Protein AF-A0A382HNT3-F1 (afdb_monomer)

Sequence (125 aa):
MTVFIGVFIYSFSTKQVHNGTSFEITFPPTSDPPSLSTIYKNNPINESSVEVLNGCGVQGMAAKFSRFLRNNNIDVLYSDDADHYNYNHTLIITRTGNVQILYKVSSLLGFDVKDKTHILNKPNS

Foldseek 3Di:
DDDDDDDDPPDPPPPPPPPPDPPPPPPDPPPDDPPPVVVCVVQPPDPDAAEFAAQQPPPCPQVVVQVVCVVVSHHHPYTYHDPHNPLPDAADEDAPPPVVVLCSVCVVVVHDCPPPSHYHYDHDD

Mean predicted aligned error: 14.17 Å

pLDDT: mean 78.89, std 17.88, range [43.19, 98.0]

Radius of gyration: 23.3 Å; Cα contacts (8 Å, |Δi|>4): 108; chains: 1; bounding box: 53×31×73 Å

Structure (mmCIF, N/CA/C/O backbone):
data_AF-A0A382HNT3-F1
#
_entry.id   AF-A0A382HNT3-F1
#
loop_
_atom_site.group_PDB
_atom_site.id
_atom_site.type_symbol
_atom_site.label_atom_id
_atom_site.label_alt_id
_atom_site.label_comp_id
_atom_site.label_asym_id
_atom_site.label_entity_id
_atom_site.label_seq_id
_atom_site.pdbx_PDB_ins_code
_atom_site.Cartn_x
_atom_site.Cartn_y
_atom_site.Cartn_z
_atom_site.occupancy
_atom_site.B_iso_or_equiv
_atom_site.auth_seq_id
_atom_site.auth_comp_id
_atom_site.auth_asym_id
_atom_site.auth_atom_id
_atom_site.pdbx_PDB_model_num
ATOM 1 N N . MET A 1 1 ? -3.525 -11.806 -59.029 1.00 44.44 1 MET A N 1
ATOM 2 C CA . MET A 1 1 ? -4.519 -11.782 -57.939 1.00 44.44 1 MET A CA 1
ATOM 3 C C . MET A 1 1 ? -3.744 -11.548 -56.655 1.00 44.44 1 MET A C 1
ATOM 5 O O . MET A 1 1 ? -2.990 -12.417 -56.248 1.00 44.44 1 MET A O 1
ATOM 9 N N . THR A 1 2 ? -3.819 -10.339 -56.111 1.00 45.16 2 THR A N 1
ATOM 10 C CA . THR A 1 2 ? -3.020 -9.886 -54.963 1.00 45.16 2 THR A CA 1
ATOM 11 C C . THR A 1 2 ? -3.979 -9.182 -54.018 1.00 45.16 2 THR A C 1
ATOM 13 O O . THR A 1 2 ? -4.685 -8.268 -54.435 1.00 45.16 2 THR A O 1
ATOM 16 N N . VAL A 1 3 ? -4.054 -9.648 -52.774 1.00 55.62 3 VAL A N 1
ATOM 17 C CA . VAL A 1 3 ? -4.931 -9.084 -51.743 1.00 55.62 3 VAL A CA 1
ATOM 18 C C . VAL A 1 3 ? -4.066 -8.240 -50.812 1.00 55.62 3 VAL A C 1
ATOM 20 O O . VAL A 1 3 ? -3.139 -8.761 -50.200 1.00 55.62 3 VAL A O 1
ATOM 23 N N . PHE A 1 4 ? -4.370 -6.948 -50.709 1.00 47.06 4 PHE A N 1
ATOM 24 C CA . PHE A 1 4 ? -3.829 -6.072 -49.671 1.00 47.06 4 PHE A CA 1
ATOM 25 C C . PHE A 1 4 ? -4.887 -5.914 -48.576 1.00 47.06 4 PHE A C 1
ATOM 27 O O . PHE A 1 4 ? -5.982 -5.427 -48.846 1.00 47.06 4 PHE A O 1
ATOM 34 N N . ILE A 1 5 ? -4.565 -6.318 -47.345 1.00 51.75 5 ILE A N 1
ATOM 35 C CA . ILE A 1 5 ? -5.374 -6.018 -46.157 1.00 51.75 5 ILE A CA 1
ATOM 36 C C . ILE A 1 5 ? -4.683 -4.865 -45.431 1.00 51.75 5 ILE A C 1
ATOM 38 O O . ILE A 1 5 ? -3.697 -5.061 -44.726 1.00 51.75 5 ILE A O 1
ATOM 42 N N . GLY A 1 6 ? -5.181 -3.648 -45.644 1.00 47.66 6 GLY A N 1
ATOM 43 C CA . GLY A 1 6 ? -4.852 -2.494 -44.815 1.00 47.66 6 GLY A CA 1
ATOM 44 C C . GLY A 1 6 ? -5.889 -2.370 -43.707 1.00 47.66 6 GLY A C 1
ATOM 45 O O . GLY A 1 6 ? -7.056 -2.118 -43.994 1.00 47.66 6 GLY A O 1
ATOM 46 N N . VAL A 1 7 ? -5.488 -2.543 -42.447 1.00 47.19 7 VAL A N 1
ATOM 47 C CA . VAL A 1 7 ? -6.351 -2.230 -41.300 1.00 47.19 7 VAL A CA 1
ATOM 48 C C . VAL A 1 7 ? -5.995 -0.827 -40.817 1.00 47.19 7 VAL A C 1
ATOM 50 O O . VAL A 1 7 ? -5.023 -0.634 -40.095 1.00 47.19 7 VAL A O 1
ATOM 53 N N . PHE A 1 8 ? -6.783 0.162 -41.234 1.00 48.31 8 PHE A N 1
ATOM 54 C CA . PHE A 1 8 ? -6.831 1.478 -40.601 1.00 48.31 8 PHE A CA 1
ATOM 55 C C . PHE A 1 8 ? -7.931 1.442 -39.536 1.00 48.31 8 PHE A C 1
ATOM 57 O O . PHE A 1 8 ? -9.112 1.416 -39.875 1.00 48.31 8 PHE A O 1
ATOM 64 N N . ILE A 1 9 ? -7.573 1.454 -38.249 1.00 52.66 9 ILE A N 1
ATOM 65 C CA . ILE A 1 9 ? -8.547 1.741 -37.187 1.00 52.66 9 ILE A CA 1
ATOM 66 C C . ILE A 1 9 ? -8.592 3.261 -37.024 1.00 52.66 9 ILE A C 1
ATOM 68 O O . ILE A 1 9 ? -7.850 3.844 -36.237 1.00 52.66 9 ILE A O 1
ATOM 72 N N . TYR A 1 10 ? -9.441 3.915 -37.814 1.00 52.56 10 TYR A N 1
ATOM 73 C CA . TYR A 1 10 ? -9.804 5.314 -37.602 1.00 52.56 10 TYR A CA 1
ATOM 74 C C . TYR A 1 10 ? -10.856 5.352 -36.485 1.00 52.56 10 TYR A C 1
ATOM 76 O O . TYR A 1 10 ? -12.018 5.016 -36.707 1.00 52.56 10 TYR A O 1
ATOM 84 N N . SER A 1 11 ? -10.459 5.712 -35.263 1.00 43.19 11 SER A N 1
ATOM 85 C CA . SER A 1 11 ? -11.414 5.929 -34.171 1.00 43.19 11 SER A CA 1
ATOM 86 C C . SER A 1 11 ? -11.965 7.349 -34.266 1.00 43.19 11 SER A C 1
ATOM 88 O O . SER A 1 11 ? -11.365 8.308 -33.781 1.00 43.19 11 SER A O 1
ATOM 90 N N . PHE A 1 12 ? -13.108 7.495 -34.933 1.00 55.41 12 PHE A N 1
ATOM 91 C CA . PHE A 1 12 ? -13.923 8.698 -34.828 1.00 55.41 12 PHE A CA 1
ATOM 92 C C . PHE A 1 12 ? -14.724 8.585 -33.526 1.00 55.41 12 PHE A C 1
ATOM 94 O O . PHE A 1 12 ? -15.762 7.928 -33.476 1.00 55.41 12 PHE A O 1
ATOM 101 N N . SER A 1 13 ? -14.240 9.198 -32.443 1.00 50.81 13 SER A N 1
ATOM 102 C CA . SER A 1 13 ? -15.062 9.394 -31.245 1.00 50.81 13 SER A CA 1
ATOM 103 C C . SER A 1 13 ? -16.075 10.499 -31.543 1.00 50.81 13 SER A C 1
ATOM 105 O O . SER A 1 13 ? -15.889 11.663 -31.188 1.00 50.81 13 SER A O 1
ATOM 107 N N . THR A 1 14 ? -17.146 10.164 -32.264 1.00 53.38 14 THR A N 1
ATOM 108 C CA . THR A 1 14 ? -18.342 11.001 -32.248 1.00 53.38 14 THR A CA 1
ATOM 109 C C . THR A 1 14 ? -18.887 10.915 -30.833 1.00 53.38 14 THR A C 1
ATOM 111 O O . THR A 1 14 ? -19.398 9.868 -30.430 1.00 53.38 14 THR A O 1
ATOM 114 N N . LYS A 1 15 ? -18.745 11.995 -30.058 1.00 51.09 15 LYS A N 1
ATOM 115 C CA . LYS A 1 15 ? -19.459 12.149 -28.792 1.00 51.09 15 LYS A CA 1
ATOM 116 C C . LYS A 1 15 ? -20.949 12.086 -29.107 1.00 51.09 15 LYS A C 1
ATOM 118 O O . LYS A 1 15 ? -21.553 13.094 -29.456 1.00 51.09 15 LYS A O 1
ATOM 123 N N . GLN A 1 16 ? -21.524 10.893 -29.005 1.00 49.03 16 GLN A N 1
ATOM 124 C CA . GLN A 1 16 ? -22.962 10.708 -28.987 1.00 49.03 16 GLN A CA 1
ATOM 125 C C . GLN A 1 16 ? -23.437 11.263 -27.647 1.00 49.03 16 GLN A C 1
ATOM 127 O O . GLN A 1 16 ? -23.562 10.534 -26.661 1.00 49.03 16 GLN A O 1
ATOM 132 N N . VAL A 1 17 ? -23.652 12.580 -27.599 1.00 54.09 17 VAL A N 1
ATOM 133 C CA . VAL A 1 17 ? -24.559 13.168 -26.621 1.00 54.09 17 VAL A CA 1
ATOM 134 C C . VAL A 1 17 ? -25.907 12.562 -26.968 1.00 54.09 17 VAL A C 1
ATOM 136 O O . VAL A 1 17 ? -26.594 13.006 -27.883 1.00 54.09 17 VAL A O 1
ATOM 139 N N . HIS A 1 18 ? -26.233 11.455 -26.307 1.00 48.00 18 HIS A N 1
ATOM 140 C CA . HIS A 1 18 ? -27.598 10.982 -26.302 1.00 48.00 18 HIS A CA 1
ATOM 141 C C . HIS A 1 18 ? -28.401 12.154 -25.745 1.00 48.00 18 HIS A C 1
ATOM 143 O O . HIS A 1 18 ? -28.179 12.558 -24.602 1.00 48.00 18 HIS A O 1
ATOM 149 N N . ASN A 1 19 ? -29.294 12.719 -26.560 1.00 55.56 19 ASN A N 1
ATOM 150 C CA . ASN A 1 19 ? -30.405 13.530 -26.081 1.00 55.56 19 ASN A CA 1
ATOM 151 C C . ASN A 1 19 ? -31.303 12.603 -25.250 1.00 55.56 19 ASN A C 1
ATOM 153 O O . ASN A 1 19 ? -32.373 12.186 -25.685 1.00 55.56 19 ASN A O 1
ATOM 157 N N . GLY A 1 20 ? -30.805 12.197 -24.082 1.00 53.00 20 GLY A N 1
ATOM 158 C CA . GLY A 1 20 ? -31.580 11.516 -23.072 1.00 53.00 20 GLY A CA 1
ATOM 159 C C . GLY A 1 20 ? -32.640 12.500 -22.626 1.00 53.00 20 GLY A C 1
ATOM 160 O O . GLY A 1 20 ? -32.323 13.619 -22.223 1.00 53.00 20 GLY A O 1
ATOM 161 N N . THR A 1 21 ? -33.901 12.106 -22.757 1.00 58.88 21 THR A N 1
ATOM 162 C CA . THR A 1 21 ? -35.017 12.750 -22.073 1.00 58.88 21 THR A CA 1
ATOM 163 C C . THR A 1 21 ? -34.569 13.072 -20.650 1.00 58.88 21 THR A C 1
ATOM 165 O O . THR A 1 21 ? -33.999 12.201 -20.000 1.00 58.88 21 THR A O 1
ATOM 168 N N . SER A 1 22 ? -34.766 14.305 -20.179 1.00 56.34 22 SER A N 1
ATOM 169 C CA . SER A 1 22 ? -34.493 14.644 -18.781 1.00 56.34 22 SER A CA 1
ATOM 170 C C . SER A 1 22 ? -35.363 13.750 -17.903 1.00 56.34 22 SER A C 1
ATOM 172 O O . SER A 1 22 ? -36.540 14.035 -17.700 1.00 56.34 22 SER A O 1
ATOM 174 N N . PHE A 1 23 ? -34.818 12.636 -17.426 1.00 57.88 23 PHE A N 1
ATOM 175 C CA . PHE A 1 23 ? -35.425 11.889 -16.341 1.00 57.88 23 PHE A CA 1
ATOM 176 C C . PHE A 1 23 ? -35.161 12.726 -15.099 1.00 57.88 23 PHE A C 1
ATOM 178 O O . PHE A 1 23 ? -34.042 12.777 -14.588 1.00 57.88 23 PHE A O 1
ATOM 185 N N . GLU A 1 24 ? -36.187 13.450 -14.668 1.00 63.81 24 GLU A N 1
ATOM 186 C CA . GLU A 1 24 ? -36.200 14.059 -13.352 1.00 63.81 24 GLU A CA 1
ATOM 187 C C . GLU A 1 24 ? -36.073 12.912 -12.345 1.00 63.81 24 GLU A C 1
ATOM 189 O O . GLU A 1 24 ? -36.969 12.078 -12.204 1.00 63.81 24 GLU A O 1
ATOM 194 N N . ILE A 1 25 ? -34.900 12.792 -11.721 1.00 57.56 25 ILE A N 1
ATOM 195 C CA . ILE A 1 25 ? -34.665 11.804 -10.672 1.00 57.56 25 ILE A CA 1
ATOM 196 C C . ILE A 1 25 ? -35.464 12.283 -9.461 1.00 57.56 25 ILE A C 1
ATOM 198 O O . ILE A 1 25 ? -34.960 13.021 -8.617 1.00 57.56 25 ILE A O 1
ATOM 202 N N . THR A 1 26 ? -36.737 11.898 -9.381 1.00 61.56 26 THR A N 1
ATOM 203 C CA . THR A 1 26 ? -37.501 12.034 -8.145 1.00 61.56 26 THR A CA 1
ATOM 204 C C . THR A 1 26 ? -36.974 10.973 -7.192 1.00 61.56 26 THR A C 1
ATOM 206 O O . THR A 1 26 ? -37.362 9.806 -7.250 1.00 61.56 26 THR A O 1
ATOM 209 N N . PHE A 1 27 ? -36.026 11.361 -6.340 1.00 72.69 27 PHE A N 1
ATOM 210 C CA . PHE A 1 27 ? -35.631 10.516 -5.224 1.00 72.69 27 PHE A CA 1
ATOM 211 C C . PHE A 1 27 ? -36.893 10.211 -4.405 1.00 72.69 27 PHE A C 1
ATOM 213 O O . PHE A 1 27 ? -37.641 11.145 -4.096 1.00 72.69 27 PHE A O 1
ATOM 220 N N . PRO A 1 28 ? -37.175 8.936 -4.074 1.00 69.44 28 PRO A N 1
ATOM 221 C CA . PRO A 1 28 ? -38.271 8.634 -3.169 1.00 69.44 28 PRO A CA 1
ATOM 222 C C . PRO A 1 28 ? -38.051 9.442 -1.885 1.00 69.44 28 PRO A C 1
ATOM 224 O O . PRO A 1 28 ? -36.897 9.565 -1.461 1.00 69.44 28 PRO A O 1
ATOM 227 N N . PRO A 1 29 ? -39.106 10.013 -1.276 1.00 65.69 29 PRO A N 1
ATOM 228 C CA . PRO A 1 29 ? -38.963 10.704 -0.006 1.00 65.69 29 PRO A CA 1
ATOM 229 C C . PRO A 1 29 ? -38.336 9.723 0.984 1.00 65.69 29 PRO A C 1
ATOM 231 O O . PRO A 1 29 ? -38.950 8.733 1.383 1.00 65.69 29 PRO A O 1
ATOM 234 N N . THR A 1 30 ? -37.067 9.950 1.312 1.00 60.31 30 THR A N 1
ATOM 235 C CA . THR A 1 30 ? -36.358 9.179 2.320 1.00 60.31 30 THR A CA 1
ATOM 236 C C . THR A 1 30 ? -37.015 9.539 3.641 1.00 60.31 30 THR A C 1
ATOM 238 O O . THR A 1 30 ? -36.907 10.666 4.110 1.00 60.31 30 THR A O 1
ATOM 241 N N . SER A 1 31 ? -37.759 8.603 4.223 1.00 67.94 31 SER A N 1
ATOM 242 C CA . SER A 1 31 ? -38.619 8.851 5.386 1.00 67.94 31 SER A CA 1
ATOM 243 C C . SER A 1 31 ? -37.869 9.078 6.706 1.00 67.94 31 SER A C 1
ATOM 245 O O . SER A 1 31 ? -38.482 8.916 7.747 1.00 67.94 31 SER A O 1
ATOM 247 N N . ASP A 1 32 ? -36.568 9.369 6.648 1.00 72.62 32 ASP A N 1
ATOM 248 C CA . ASP A 1 32 ? -35.682 9.903 7.694 1.00 72.62 32 ASP A CA 1
ATOM 249 C C . ASP A 1 32 ? -34.256 9.412 7.387 1.00 72.62 32 ASP A C 1
ATOM 251 O O . ASP A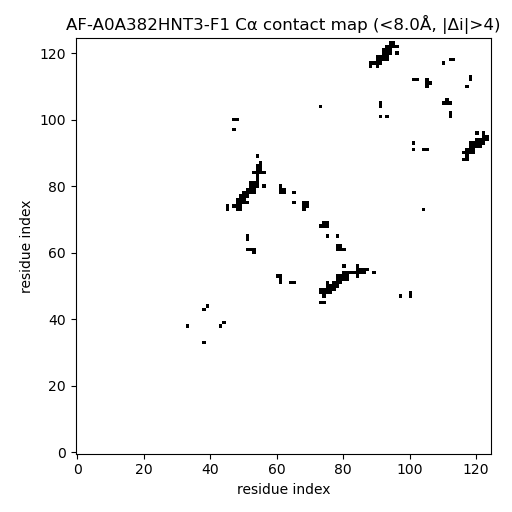 1 32 ? -33.843 8.345 7.857 1.00 72.62 32 ASP A O 1
ATOM 255 N N . PRO A 1 33 ? -33.473 10.122 6.551 1.00 71.00 33 PRO A N 1
ATOM 256 C CA . PRO A 1 33 ? -32.058 9.802 6.420 1.00 71.00 33 PRO A CA 1
ATOM 257 C C . PRO A 1 33 ? -31.385 9.933 7.800 1.00 71.00 33 PRO A C 1
ATOM 259 O O . PRO A 1 33 ? -31.666 10.889 8.529 1.00 71.00 33 PRO A O 1
ATOM 262 N N . PRO A 1 34 ? -30.496 9.000 8.190 1.00 72.00 34 PRO A N 1
ATOM 263 C CA . PRO A 1 34 ? -29.805 9.102 9.467 1.00 72.00 34 PRO A CA 1
ATOM 264 C C . PRO A 1 34 ? -29.054 10.433 9.538 1.0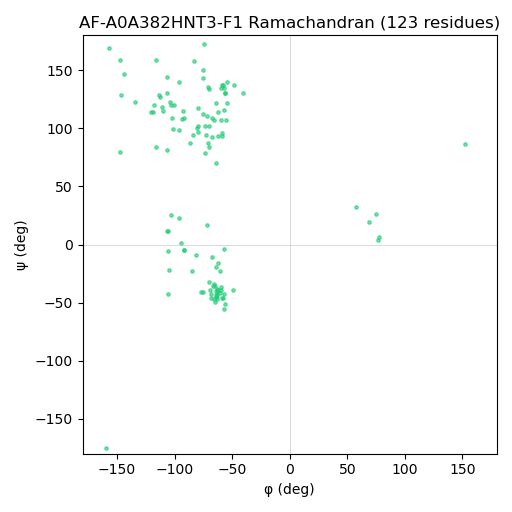0 72.00 34 PRO A C 1
ATOM 266 O O . PRO A 1 34 ? -28.381 10.824 8.583 1.00 72.00 34 PRO A O 1
ATOM 269 N N . SER A 1 35 ? -29.166 11.122 10.679 1.00 80.62 35 SER A N 1
ATOM 270 C CA . SER A 1 35 ? -28.452 12.379 10.918 1.00 80.62 35 SER A CA 1
ATOM 271 C C . SER A 1 35 ? -26.974 12.232 10.557 1.00 80.62 35 SER A C 1
ATOM 273 O O . SER A 1 35 ? -26.335 11.248 10.945 1.00 80.62 35 SER A O 1
ATOM 275 N N . LEU A 1 36 ? -26.412 13.242 9.887 1.00 70.69 36 LEU A N 1
ATOM 276 C CA . LEU A 1 36 ? -24.980 13.308 9.596 1.00 70.69 36 LEU A CA 1
ATOM 277 C C . LEU A 1 36 ? -24.150 13.052 10.862 1.00 70.69 36 LEU A C 1
ATOM 279 O O . LEU A 1 36 ? -23.177 12.308 10.810 1.00 70.69 36 LEU A O 1
ATOM 283 N N . SER A 1 37 ? -24.579 13.563 12.024 1.00 71.62 37 SER A N 1
ATOM 284 C CA . SER A 1 37 ? -23.908 13.311 13.309 1.00 71.62 37 SER A CA 1
ATOM 285 C C . SER A 1 37 ? -23.856 11.826 13.688 1.00 71.62 37 SER A C 1
ATOM 287 O O . SER A 1 37 ? -22.848 11.371 14.224 1.00 71.62 37 SER A O 1
ATOM 289 N N . THR A 1 38 ? -24.899 11.054 13.379 1.00 75.38 38 THR A N 1
ATOM 290 C CA . THR A 1 38 ? -24.953 9.601 13.591 1.00 75.38 38 THR A CA 1
ATOM 291 C C . THR A 1 38 ? -23.991 8.879 12.654 1.00 75.38 38 THR A C 1
ATOM 293 O O . THR A 1 38 ? -23.267 7.989 13.090 1.00 75.38 38 THR A O 1
ATOM 296 N N . ILE A 1 39 ? -23.929 9.292 11.384 1.00 71.00 39 ILE A N 1
ATOM 297 C CA . ILE A 1 39 ? -22.993 8.733 10.399 1.00 71.00 39 ILE A CA 1
ATOM 298 C C . ILE A 1 39 ? -21.544 9.013 10.826 1.00 71.00 39 ILE A C 1
ATOM 300 O O . ILE A 1 39 ? -20.740 8.086 10.880 1.00 71.00 39 ILE A O 1
ATOM 304 N N . TYR A 1 40 ? -21.227 10.252 11.219 1.00 64.50 40 TYR A N 1
ATOM 305 C CA . TYR A 1 40 ? -19.899 10.632 11.713 1.00 64.50 40 TYR A CA 1
ATOM 306 C C . TYR A 1 40 ? -19.520 9.922 13.014 1.00 64.50 40 TYR A C 1
ATOM 308 O O . TYR A 1 40 ? -18.381 9.494 13.165 1.00 64.50 40 TYR A O 1
ATOM 316 N N . LYS A 1 41 ? -20.457 9.763 13.956 1.00 71.94 41 LYS A N 1
ATOM 317 C CA . LYS A 1 41 ? -20.202 9.049 15.215 1.00 71.94 41 LYS A CA 1
ATOM 318 C C . LYS A 1 41 ? -19.902 7.568 14.979 1.00 71.94 41 LYS A C 1
ATOM 320 O O . LYS A 1 41 ? -19.081 6.993 15.686 1.00 71.94 41 LYS A O 1
ATOM 325 N N . ASN A 1 42 ? -20.558 6.969 13.989 1.00 70.75 42 ASN A N 1
ATOM 326 C CA . ASN A 1 42 ? -20.388 5.559 13.655 1.00 70.75 42 ASN A CA 1
ATOM 327 C C . ASN A 1 42 ? -19.189 5.309 12.723 1.00 70.75 42 ASN A C 1
ATOM 329 O O . ASN A 1 42 ? -18.673 4.195 12.698 1.00 70.75 42 ASN A O 1
ATOM 333 N N . ASN A 1 43 ? -18.740 6.318 11.970 1.00 61.41 43 ASN A N 1
ATOM 334 C CA . ASN A 1 43 ? -17.576 6.248 11.088 1.00 61.41 43 ASN A CA 1
ATOM 335 C C . ASN A 1 43 ? -16.864 7.615 11.026 1.00 61.41 43 ASN A C 1
ATOM 337 O O . ASN A 1 43 ? -17.088 8.381 10.082 1.00 61.41 43 ASN A O 1
ATOM 341 N N . PRO A 1 44 ? -16.045 7.963 12.037 1.00 62.53 44 PRO A N 1
ATOM 342 C CA . PRO A 1 44 ? -15.325 9.230 12.036 1.00 62.53 44 PRO A CA 1
ATOM 343 C C . PRO A 1 44 ? -14.411 9.301 10.809 1.00 62.53 44 PRO A C 1
ATOM 345 O O . PRO A 1 44 ? -13.718 8.332 10.489 1.00 62.53 44 PRO A O 1
ATOM 348 N N . ILE A 1 45 ? -14.402 10.445 10.114 1.00 55.12 45 ILE A N 1
ATOM 349 C CA . ILE A 1 45 ? -13.445 10.678 9.028 1.00 55.12 45 ILE A CA 1
ATOM 350 C C . ILE A 1 45 ? -12.054 10.643 9.656 1.00 55.12 45 ILE A C 1
ATOM 352 O O . ILE A 1 45 ? -11.704 11.504 10.460 1.00 55.12 45 ILE A O 1
ATOM 356 N N . ASN A 1 46 ? -11.258 9.641 9.293 1.00 59.56 46 ASN A N 1
ATOM 357 C CA . ASN A 1 46 ? -9.839 9.671 9.598 1.00 59.56 46 ASN A CA 1
ATOM 358 C C . ASN A 1 46 ? -9.217 10.726 8.682 1.00 59.56 46 ASN A C 1
ATOM 360 O O . ASN A 1 46 ? -9.097 10.498 7.483 1.00 59.56 46 ASN A O 1
ATOM 364 N N . GLU A 1 47 ? -8.772 11.852 9.243 1.00 60.69 47 GLU A N 1
ATOM 365 C CA . GLU A 1 47 ? -8.039 12.918 8.524 1.00 60.69 47 GLU A CA 1
ATOM 366 C C . GLU A 1 47 ? -6.746 12.421 7.839 1.00 60.69 47 GLU A C 1
ATOM 368 O O . GLU A 1 47 ? -6.050 13.158 7.149 1.00 60.69 47 GLU A O 1
ATOM 373 N N . SER A 1 48 ? -6.401 11.149 8.031 1.00 69.81 48 SER A N 1
ATOM 374 C CA . SER A 1 48 ? -5.177 10.507 7.571 1.00 69.81 48 SER A CA 1
ATOM 375 C C . SER A 1 48 ? -5.497 9.573 6.405 1.00 69.81 48 SER A C 1
ATOM 377 O O . SER A 1 48 ? -5.673 8.370 6.590 1.00 69.81 48 SER A O 1
ATOM 379 N N . SER A 1 49 ? -5.621 10.139 5.208 1.00 86.25 49 SER A N 1
ATOM 380 C CA . SER A 1 49 ? -5.761 9.360 3.972 1.00 86.25 49 SER A CA 1
ATOM 381 C C . SER A 1 49 ? -4.396 8.917 3.447 1.00 86.25 49 SER A C 1
ATOM 383 O O . SER A 1 49 ? -3.374 9.528 3.768 1.00 86.25 49 SER A O 1
ATOM 385 N N . VAL A 1 50 ? -4.373 7.864 2.628 1.00 91.69 50 VAL A N 1
ATOM 386 C CA . VAL A 1 50 ? -3.148 7.384 1.971 1.00 91.69 50 VAL A CA 1
ATOM 387 C C . VAL A 1 50 ? -3.222 7.511 0.455 1.00 91.69 50 VAL A C 1
ATOM 389 O O . VAL A 1 50 ? -4.300 7.554 -0.138 1.00 91.69 50 VAL A O 1
ATOM 392 N N . GLU A 1 51 ? -2.057 7.518 -0.175 1.00 94.31 51 GLU A N 1
ATOM 393 C CA . GLU A 1 51 ? -1.897 7.382 -1.620 1.00 94.31 51 GLU A CA 1
ATOM 394 C C . GLU A 1 51 ? -1.338 5.988 -1.925 1.00 94.31 51 GLU A C 1
ATOM 396 O O . GLU A 1 51 ? -0.541 5.450 -1.154 1.00 94.31 51 GLU A O 1
ATOM 401 N N . VAL A 1 52 ? -1.766 5.382 -3.033 1.00 97.25 52 VAL A N 1
ATOM 402 C CA . VAL A 1 52 ? -1.340 4.037 -3.443 1.00 97.25 52 VAL A CA 1
ATOM 403 C C . VAL A 1 52 ? -0.677 4.099 -4.811 1.00 97.25 52 VAL A C 1
ATOM 405 O O . VAL A 1 52 ? -1.348 4.344 -5.806 1.00 97.25 52 VAL A O 1
ATOM 408 N N . LEU A 1 53 ? 0.622 3.814 -4.872 1.00 97.62 53 LEU A N 1
ATOM 409 C CA . LEU A 1 53 ? 1.383 3.817 -6.122 1.00 97.62 53 LEU A CA 1
ATOM 410 C C . LEU A 1 53 ? 1.834 2.399 -6.487 1.00 97.62 53 LEU A C 1
ATOM 412 O O . LEU A 1 53 ? 2.442 1.699 -5.675 1.00 97.62 53 LEU A O 1
ATOM 416 N N . ASN A 1 54 ? 1.527 1.957 -7.704 1.00 97.75 54 ASN A N 1
ATOM 417 C CA . ASN A 1 54 ? 1.914 0.645 -8.212 1.00 97.75 54 ASN A CA 1
ATOM 418 C C . ASN A 1 54 ? 3.367 0.649 -8.699 1.00 97.75 54 ASN A C 1
ATOM 420 O O . ASN A 1 54 ? 3.671 1.066 -9.813 1.00 97.75 54 ASN A O 1
ATOM 424 N N . GLY A 1 55 ? 4.256 0.136 -7.854 1.00 97.00 55 GLY A N 1
ATOM 425 C CA . GLY A 1 55 ? 5.681 0.013 -8.144 1.00 97.00 55 GLY A CA 1
ATOM 426 C C . GLY A 1 55 ? 6.130 -1.338 -8.700 1.00 97.00 55 GLY A C 1
ATOM 427 O O . GLY A 1 55 ? 7.326 -1.504 -8.909 1.00 97.00 55 GLY A O 1
ATOM 428 N N . CYS A 1 56 ? 5.229 -2.306 -8.913 1.00 95.06 56 CYS A N 1
ATOM 429 C CA . CYS A 1 56 ? 5.594 -3.646 -9.402 1.00 95.06 56 CYS A CA 1
ATOM 430 C C . CYS A 1 56 ? 5.228 -3.895 -10.875 1.00 95.06 56 CYS A C 1
ATOM 432 O O . CYS A 1 56 ? 5.556 -4.948 -11.417 1.00 95.06 56 CYS A O 1
ATOM 434 N N . GLY A 1 57 ? 4.530 -2.955 -11.524 1.00 92.88 57 GLY A N 1
ATOM 435 C CA . GLY A 1 57 ? 4.180 -3.030 -12.948 1.00 92.88 57 GLY A CA 1
ATOM 436 C C . GLY A 1 57 ? 3.017 -3.970 -13.281 1.00 92.88 57 GLY A C 1
ATOM 437 O O . GLY A 1 57 ? 2.699 -4.169 -14.452 1.00 92.88 57 GLY A O 1
ATOM 438 N N . VAL A 1 58 ? 2.342 -4.540 -12.278 1.00 96.69 58 VAL A N 1
ATOM 439 C CA . VAL A 1 58 ? 1.150 -5.371 -12.504 1.00 96.69 58 VAL A CA 1
ATOM 440 C C . VAL A 1 58 ? -0.062 -4.472 -12.738 1.00 96.69 58 VAL A C 1
ATOM 442 O O . VAL A 1 58 ? -0.473 -3.718 -11.855 1.00 96.69 58 VAL A O 1
ATOM 445 N N . GLN A 1 59 ? -0.665 -4.569 -13.924 1.00 96.62 59 GLN A N 1
ATOM 446 C CA . GLN A 1 59 ? -1.810 -3.742 -14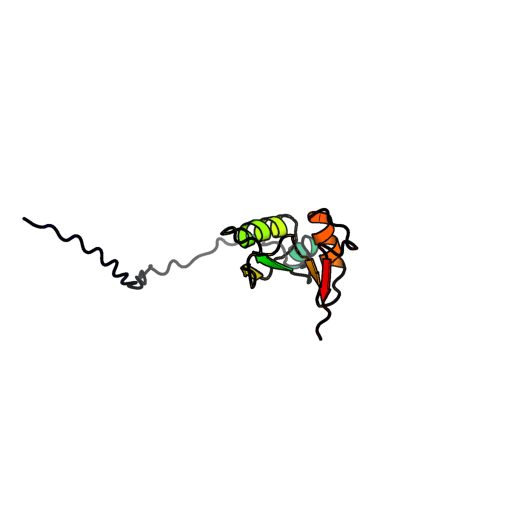.302 1.00 96.62 59 GLN A CA 1
ATOM 447 C C . GLN A 1 59 ? -2.970 -3.879 -13.301 1.00 96.62 59 GLN A C 1
ATOM 449 O O . GLN A 1 59 ? -3.400 -4.980 -12.952 1.00 96.62 59 GLN A O 1
ATOM 454 N N . GLY A 1 60 ? -3.496 -2.739 -12.846 1.00 95.69 60 GLY A N 1
ATOM 455 C CA . GLY A 1 60 ? -4.631 -2.679 -11.920 1.00 95.69 60 GLY A CA 1
ATOM 456 C C . GLY A 1 60 ? -4.291 -2.994 -10.459 1.00 95.69 60 GLY A C 1
ATOM 457 O O . GLY A 1 60 ? -5.197 -3.016 -9.620 1.00 95.69 60 GLY A O 1
ATOM 458 N N . MET A 1 61 ? -3.013 -3.207 -10.121 1.00 96.88 61 MET A N 1
ATOM 459 C CA . MET A 1 61 ? -2.607 -3.536 -8.753 1.00 96.88 61 MET A CA 1
ATOM 460 C C . MET A 1 61 ? -2.909 -2.401 -7.769 1.00 96.88 61 MET A C 1
ATOM 462 O O . MET A 1 61 ? -3.457 -2.677 -6.701 1.00 96.88 61 MET A O 1
ATOM 466 N N . ALA A 1 62 ? -2.659 -1.138 -8.146 1.00 97.12 62 ALA A N 1
ATOM 467 C CA . ALA A 1 62 ? -3.013 0.018 -7.318 1.00 97.12 62 ALA A CA 1
ATOM 468 C C . ALA A 1 62 ? -4.511 0.020 -6.984 1.00 97.12 62 ALA A C 1
ATOM 470 O O . ALA A 1 62 ? -4.874 0.010 -5.815 1.00 97.12 62 ALA A O 1
ATOM 471 N N . ALA A 1 63 ? -5.388 -0.106 -7.986 1.00 96.62 63 ALA A N 1
ATOM 472 C CA . ALA A 1 63 ? -6.838 -0.124 -7.779 1.00 96.62 63 ALA A CA 1
ATOM 473 C C . ALA A 1 63 ? -7.307 -1.289 -6.886 1.00 96.62 63 ALA A C 1
ATOM 475 O O . ALA A 1 63 ? -8.155 -1.111 -6.003 1.00 96.62 63 ALA A O 1
ATOM 476 N N . LYS A 1 64 ? -6.746 -2.491 -7.088 1.00 98.00 64 LYS A N 1
ATOM 477 C CA . LYS A 1 64 ? -7.044 -3.665 -6.255 1.00 98.00 64 LYS A CA 1
ATOM 478 C C . LYS A 1 64 ? -6.615 -3.433 -4.807 1.00 98.00 64 LYS A C 1
ATOM 480 O O . LYS A 1 64 ? -7.383 -3.723 -3.889 1.00 98.00 64 LYS A O 1
ATOM 485 N N . PHE A 1 65 ? -5.422 -2.885 -4.603 1.00 97.50 65 PHE A N 1
ATOM 486 C CA . PHE A 1 65 ? -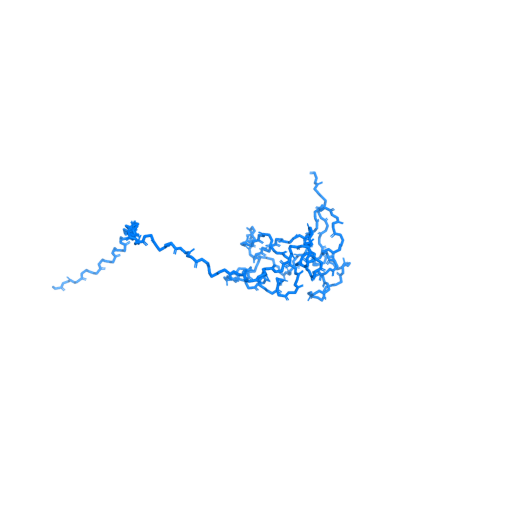4.899 -2.596 -3.275 1.00 97.50 65 PHE A CA 1
ATOM 487 C C . PHE A 1 65 ? -5.661 -1.455 -2.591 1.00 97.50 65 PHE A C 1
ATOM 489 O O . PHE A 1 65 ? -6.011 -1.569 -1.420 1.00 97.50 65 PHE A O 1
ATOM 496 N N . SER A 1 66 ? -6.050 -0.409 -3.323 1.00 97.25 66 SER A N 1
ATOM 497 C CA . SER A 1 66 ? -6.894 0.663 -2.791 1.00 97.25 66 SER A CA 1
ATOM 498 C C . SER A 1 66 ? -8.241 0.144 -2.296 1.00 97.25 66 SER A C 1
ATOM 500 O O . SER A 1 66 ? -8.734 0.587 -1.262 1.00 97.25 66 SER A O 1
ATOM 502 N N . ARG A 1 67 ? -8.847 -0.822 -3.002 1.00 97.38 67 ARG A N 1
ATOM 503 C CA . ARG A 1 67 ? -10.070 -1.487 -2.529 1.00 97.38 67 ARG A CA 1
ATOM 504 C C . ARG A 1 67 ? -9.820 -2.271 -1.243 1.00 97.38 67 ARG A C 1
ATOM 506 O O . ARG A 1 67 ? -10.627 -2.188 -0.324 1.00 97.38 67 ARG A O 1
ATOM 513 N N . PHE A 1 68 ? -8.708 -3.000 -1.168 1.00 96.75 68 PHE A N 1
ATOM 514 C CA . PHE A 1 68 ? -8.310 -3.710 0.047 1.00 96.75 68 PHE A CA 1
ATOM 515 C C . PHE A 1 68 ? -8.158 -2.756 1.244 1.00 96.75 68 PHE A C 1
ATOM 517 O O . PHE A 1 68 ? -8.710 -3.036 2.305 1.00 96.75 68 PHE A O 1
ATOM 524 N N . LEU A 1 69 ? -7.498 -1.608 1.076 1.00 95.00 69 LEU A N 1
ATOM 525 C CA . LEU A 1 69 ? -7.345 -0.612 2.142 1.00 95.00 69 LEU A CA 1
ATOM 526 C C . LEU A 1 69 ? -8.689 -0.011 2.580 1.00 95.00 69 LEU A C 1
ATOM 528 O O . LEU A 1 69 ? -8.982 0.020 3.776 1.00 95.00 69 LEU A O 1
ATOM 532 N N . ARG A 1 70 ? -9.554 0.371 1.629 1.00 93.12 70 ARG A N 1
ATOM 533 C CA . ARG A 1 70 ? -10.891 0.910 1.941 1.00 93.12 70 ARG A CA 1
ATOM 534 C C . ARG A 1 70 ? -11.771 -0.097 2.679 1.00 93.12 70 ARG A C 1
ATOM 536 O O . ARG A 1 70 ? -12.441 0.274 3.639 1.00 93.12 70 ARG A O 1
ATOM 543 N N . ASN A 1 71 ? -11.701 -1.377 2.307 1.00 93.88 71 ASN A N 1
ATOM 544 C CA . ASN A 1 71 ? -12.390 -2.457 3.020 1.00 93.88 71 ASN A CA 1
ATOM 545 C C . ASN A 1 71 ? -11.887 -2.645 4.465 1.00 93.88 71 ASN A C 1
ATOM 547 O O . ASN A 1 71 ? -12.600 -3.225 5.275 1.00 93.88 71 ASN A O 1
ATOM 551 N N . ASN A 1 72 ? -10.692 -2.141 4.792 1.00 92.38 72 ASN A N 1
ATOM 552 C CA . ASN A 1 72 ? -10.107 -2.131 6.136 1.00 92.38 72 ASN A CA 1
ATOM 553 C C . ASN A 1 72 ? -10.189 -0.739 6.803 1.00 92.38 72 ASN A C 1
ATOM 555 O O . ASN A 1 72 ? -9.380 -0.394 7.671 1.00 92.38 72 ASN A O 1
ATOM 559 N N . ASN A 1 73 ? -11.158 0.087 6.388 1.00 89.56 73 ASN A N 1
ATOM 560 C CA . ASN A 1 73 ? -11.414 1.424 6.935 1.00 89.56 73 ASN A CA 1
ATOM 561 C C . ASN A 1 73 ? -10.198 2.366 6.843 1.00 89.56 73 ASN A C 1
ATOM 563 O O . ASN A 1 73 ? -9.975 3.197 7.732 1.00 89.56 73 ASN A O 1
ATOM 567 N N . ILE A 1 74 ? -9.375 2.210 5.808 1.00 90.06 74 ILE A N 1
ATOM 568 C CA . ILE A 1 74 ? -8.283 3.124 5.466 1.00 90.06 74 ILE A CA 1
ATOM 569 C C . ILE A 1 74 ? -8.688 3.843 4.187 1.00 90.06 74 ILE A C 1
ATOM 571 O O . ILE A 1 74 ? -8.848 3.206 3.144 1.00 90.06 74 ILE A O 1
ATOM 575 N N . ASP A 1 75 ? -8.882 5.157 4.274 1.00 90.31 75 ASP A N 1
ATOM 576 C CA . ASP A 1 75 ? -9.262 5.930 3.101 1.00 90.31 75 ASP A CA 1
ATOM 577 C C . ASP A 1 75 ? -8.070 6.133 2.163 1.00 90.31 7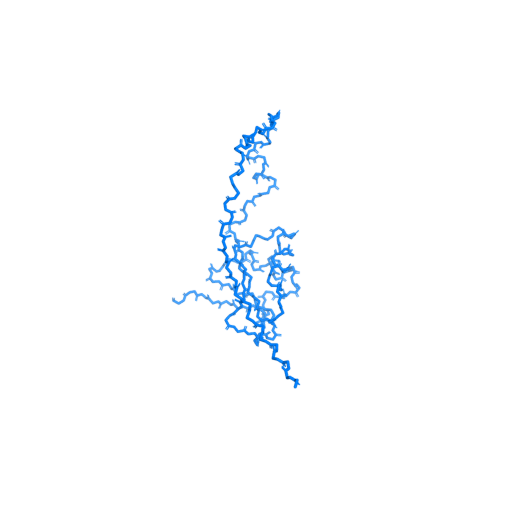5 ASP A C 1
ATOM 579 O O . ASP A 1 75 ? -6.926 6.303 2.595 1.00 90.31 75 ASP A O 1
ATOM 583 N N . VAL A 1 76 ? -8.356 6.097 0.866 1.00 92.44 76 VAL A N 1
ATOM 584 C CA . VAL A 1 76 ? -7.363 6.250 -0.193 1.00 92.44 76 VAL A CA 1
ATOM 585 C C . VAL A 1 76 ? -7.729 7.481 -1.000 1.00 92.44 76 VAL A C 1
ATOM 587 O O . VAL A 1 76 ? -8.749 7.488 -1.693 1.00 92.44 76 VAL A O 1
ATOM 590 N N . LEU A 1 77 ? -6.875 8.496 -0.927 1.00 92.56 77 LEU A N 1
ATOM 591 C CA . LEU A 1 77 ? -7.052 9.771 -1.614 1.00 92.56 77 LEU A CA 1
ATOM 592 C C . LEU A 1 77 ? -6.710 9.656 -3.102 1.00 92.56 77 LEU A C 1
ATOM 594 O O . LEU A 1 77 ? -7.412 10.200 -3.950 1.00 92.56 77 LEU A O 1
ATOM 598 N N . TYR A 1 78 ? -5.639 8.923 -3.410 1.00 93.88 78 TYR A N 1
ATOM 599 C CA . TYR A 1 78 ? -5.086 8.818 -4.755 1.00 93.88 78 TYR A CA 1
ATOM 600 C C . TYR A 1 78 ? -4.556 7.412 -5.035 1.00 93.88 78 TYR A C 1
ATOM 602 O O . TYR A 1 78 ? -4.059 6.734 -4.131 1.00 93.88 78 TYR A O 1
ATOM 610 N N . SER A 1 79 ? -4.664 6.962 -6.286 1.00 96.56 79 SER A N 1
ATOM 611 C CA . SER A 1 79 ? -4.095 5.689 -6.724 1.00 96.56 79 SER A CA 1
ATOM 612 C C . SER A 1 79 ? -3.625 5.757 -8.170 1.00 96.56 79 SER A C 1
ATOM 614 O O . SER A 1 79 ? -4.428 6.124 -9.027 1.00 96.56 79 SER A O 1
ATOM 616 N N . ASP A 1 80 ? -2.385 5.358 -8.436 1.00 97.38 80 ASP A N 1
ATOM 617 C CA . ASP A 1 80 ? -1.764 5.443 -9.764 1.00 97.38 80 ASP A CA 1
ATOM 618 C C . ASP A 1 80 ? -0.569 4.480 -9.884 1.00 97.38 80 ASP A C 1
ATOM 620 O O . ASP A 1 80 ? -0.302 3.693 -8.969 1.00 97.38 80 ASP A O 1
ATOM 624 N N . ASP A 1 81 ? 0.154 4.524 -10.996 1.00 97.38 81 ASP A N 1
ATOM 625 C CA . ASP A 1 81 ? 1.472 3.912 -11.134 1.00 97.38 81 ASP A CA 1
ATOM 626 C C . ASP A 1 81 ? 2.552 4.735 -10.408 1.00 97.38 81 ASP A C 1
ATOM 628 O O . ASP A 1 81 ? 2.439 5.948 -10.224 1.00 97.38 81 ASP A O 1
ATOM 632 N N . ALA A 1 82 ? 3.596 4.056 -9.928 1.00 96.31 82 ALA A N 1
ATOM 633 C CA . ALA A 1 82 ? 4.763 4.739 -9.379 1.00 96.31 82 ALA A CA 1
ATOM 634 C C . ALA A 1 82 ? 5.623 5.349 -10.503 1.00 96.31 82 ALA A C 1
ATOM 636 O O . ALA A 1 82 ? 5.415 5.092 -11.687 1.00 96.31 82 ALA A O 1
ATOM 637 N N . ASP A 1 83 ? 6.638 6.125 -10.129 1.00 95.12 83 ASP A N 1
ATOM 638 C CA . ASP A 1 83 ? 7.616 6.698 -11.063 1.00 95.12 83 ASP A CA 1
ATOM 639 C C . ASP A 1 83 ? 8.409 5.637 -11.849 1.00 95.12 83 ASP A C 1
ATOM 641 O O . ASP A 1 83 ? 8.908 5.913 -12.941 1.00 95.12 83 ASP A O 1
ATOM 645 N N . HIS A 1 84 ? 8.504 4.417 -11.317 1.00 95.69 84 HIS A N 1
ATOM 646 C CA . HIS A 1 84 ? 9.077 3.257 -11.989 1.00 95.69 84 HIS A CA 1
ATOM 647 C C . HIS A 1 84 ? 8.570 1.927 -11.401 1.00 95.69 84 HIS A C 1
ATOM 649 O O . HIS A 1 84 ? 8.004 1.882 -10.310 1.00 95.69 84 HIS A O 1
ATOM 655 N N . TYR A 1 85 ? 8.856 0.808 -12.079 1.00 96.00 85 TYR A N 1
ATOM 656 C CA . TYR A 1 85 ? 8.368 -0.530 -11.695 1.00 96.00 85 TYR A CA 1
ATOM 657 C C . TYR A 1 85 ? 9.405 -1.473 -11.062 1.00 96.00 85 TYR A C 1
ATOM 659 O O . TYR A 1 85 ? 9.161 -2.672 -10.950 1.00 96.00 85 TYR A O 1
ATOM 667 N N . ASN A 1 86 ? 10.581 -0.977 -10.675 1.00 94.56 86 ASN A N 1
ATOM 668 C CA . ASN A 1 86 ? 11.648 -1.806 -10.095 1.00 94.56 86 ASN A CA 1
ATOM 669 C C . ASN A 1 86 ? 11.655 -1.802 -8.549 1.00 94.56 86 ASN A C 1
ATOM 671 O O . ASN A 1 86 ? 12.685 -2.080 -7.930 1.00 94.56 86 ASN A O 1
ATOM 675 N N . TYR A 1 87 ? 10.518 -1.498 -7.912 1.00 93.69 87 TYR A N 1
ATOM 676 C CA . TYR A 1 87 ? 10.393 -1.583 -6.459 1.00 93.69 87 TYR A CA 1
ATOM 677 C C . TYR A 1 87 ? 10.285 -3.051 -6.028 1.00 93.69 87 TYR A C 1
ATOM 679 O O . TYR A 1 87 ? 9.289 -3.723 -6.285 1.00 93.69 87 TYR A O 1
ATOM 687 N N . ASN A 1 88 ? 11.311 -3.547 -5.334 1.00 92.31 88 ASN A N 1
ATOM 688 C CA . ASN A 1 88 ? 11.398 -4.956 -4.926 1.00 92.31 88 ASN A CA 1
ATOM 689 C C . ASN A 1 88 ? 10.590 -5.294 -3.659 1.00 92.31 88 ASN A C 1
ATOM 691 O O . ASN A 1 88 ? 10.484 -6.459 -3.285 1.00 92.31 88 ASN A O 1
ATOM 695 N N . HIS A 1 89 ? 10.058 -4.285 -2.974 1.00 93.94 89 HIS A N 1
ATOM 696 C CA . HIS A 1 89 ? 9.270 -4.417 -1.751 1.00 93.94 89 HIS A CA 1
ATOM 697 C C . HIS A 1 89 ? 8.210 -3.313 -1.689 1.00 93.94 89 HIS A C 1
ATOM 699 O O . HIS A 1 89 ? 8.328 -2.276 -2.344 1.00 93.94 89 HIS A O 1
ATOM 705 N N . THR A 1 90 ? 7.163 -3.537 -0.892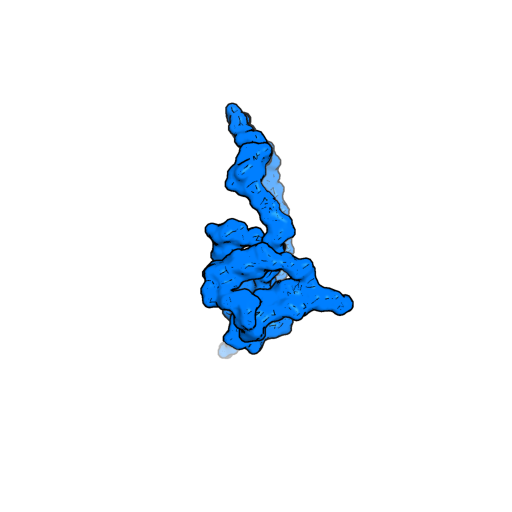 1.00 95.44 90 THR A N 1
ATOM 706 C CA . THR A 1 90 ? 6.165 -2.4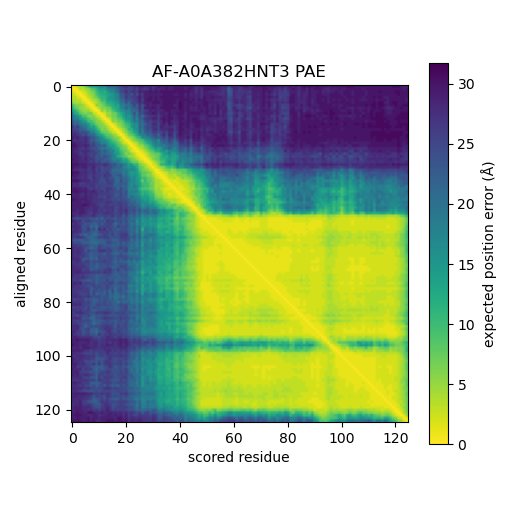94 -0.614 1.00 95.44 90 THR A CA 1
ATOM 707 C C . THR A 1 90 ? 6.785 -1.422 0.275 1.00 95.44 90 THR A C 1
ATOM 709 O O . THR A 1 90 ? 7.439 -1.742 1.262 1.00 95.44 90 THR A O 1
ATOM 712 N N . LEU A 1 91 ? 6.557 -0.153 -0.050 1.00 95.38 91 LEU A N 1
ATOM 713 C CA . LEU A 1 91 ? 7.056 0.977 0.725 1.00 95.38 91 LEU A CA 1
ATOM 714 C C . LEU A 1 91 ? 5.901 1.749 1.359 1.00 95.38 91 LEU A C 1
ATOM 716 O O . LEU A 1 91 ? 4.974 2.171 0.672 1.00 95.38 91 LEU A O 1
ATOM 720 N N . ILE A 1 92 ? 5.990 1.982 2.666 1.00 94.25 92 ILE A N 1
ATOM 721 C CA . ILE A 1 92 ? 5.159 2.928 3.405 1.00 94.25 92 ILE A CA 1
ATOM 722 C C . ILE A 1 92 ? 6.009 4.173 3.648 1.00 94.25 92 ILE A C 1
ATOM 724 O O . ILE A 1 92 ? 6.960 4.158 4.433 1.00 94.25 92 ILE A O 1
ATOM 728 N N . ILE A 1 93 ? 5.669 5.256 2.951 1.00 91.06 93 ILE A N 1
ATOM 729 C CA . ILE A 1 93 ? 6.399 6.524 3.017 1.00 91.06 93 ILE A CA 1
ATOM 730 C C . ILE A 1 93 ? 5.602 7.506 3.871 1.00 91.06 93 ILE A C 1
ATOM 732 O O . ILE A 1 93 ? 4.457 7.825 3.556 1.00 91.06 93 ILE A O 1
ATOM 736 N N . THR A 1 94 ? 6.209 8.020 4.939 1.00 85.38 94 THR A N 1
ATOM 737 C CA . THR A 1 94 ? 5.596 9.047 5.793 1.00 85.38 94 THR A CA 1
ATOM 738 C C . THR A 1 94 ? 6.258 10.404 5.552 1.00 85.38 94 THR A C 1
ATOM 740 O O . THR A 1 94 ? 7.485 10.498 5.534 1.00 85.38 94 THR A O 1
ATOM 743 N N . ARG A 1 95 ? 5.444 11.451 5.328 1.00 74.50 95 ARG A N 1
ATOM 744 C CA . ARG A 1 95 ? 5.913 12.829 5.055 1.00 74.50 95 ARG A CA 1
ATOM 745 C C . ARG A 1 95 ? 5.732 13.786 6.232 1.00 74.50 95 ARG A C 1
ATOM 747 O O . ARG A 1 95 ? 6.614 14.577 6.538 1.00 74.50 95 ARG A O 1
ATOM 754 N N . THR A 1 96 ? 4.583 13.713 6.898 1.00 68.25 96 THR A N 1
ATOM 755 C CA . THR A 1 96 ? 4.147 14.663 7.941 1.00 68.25 96 THR A CA 1
ATOM 756 C C . THR A 1 96 ? 4.210 14.092 9.360 1.00 68.25 96 THR A C 1
ATOM 758 O O . THR A 1 96 ? 3.675 14.688 10.287 1.00 68.25 96 THR A O 1
ATOM 761 N N . GLY A 1 97 ? 4.853 12.935 9.561 1.00 65.88 97 GLY A N 1
ATOM 762 C CA . GLY A 1 97 ? 4.965 12.318 10.888 1.00 65.88 97 GLY A CA 1
ATOM 763 C C . GLY A 1 97 ? 3.638 11.791 11.449 1.00 65.88 97 GLY A C 1
ATOM 764 O O . GLY A 1 97 ? 3.522 11.587 12.655 1.00 65.88 97 GLY A O 1
ATOM 765 N N . ASN A 1 98 ? 2.631 11.558 10.598 1.00 74.12 98 ASN A N 1
ATOM 766 C CA . ASN A 1 98 ? 1.381 10.933 11.018 1.00 74.12 98 ASN A CA 1
ATOM 767 C C . ASN A 1 98 ? 1.629 9.468 11.410 1.00 74.12 98 ASN A C 1
ATOM 769 O O . ASN A 1 98 ? 1.631 8.558 10.581 1.00 74.12 98 ASN A O 1
ATOM 773 N N . VAL A 1 99 ? 1.872 9.258 12.700 1.00 81.00 99 VAL A N 1
ATOM 774 C CA . VAL A 1 99 ? 2.204 7.948 13.259 1.00 81.00 99 VAL A CA 1
ATOM 775 C C . VAL A 1 99 ? 1.016 6.990 13.240 1.00 81.00 99 VAL A C 1
ATOM 777 O O . VAL A 1 99 ? 1.211 5.797 13.046 1.00 81.00 99 VAL A O 1
ATOM 780 N N . GLN A 1 100 ? -0.218 7.478 13.388 1.00 86.50 100 GLN A N 1
ATOM 781 C CA . GLN A 1 100 ? -1.389 6.602 13.502 1.00 86.50 100 GLN A CA 1
ATOM 782 C C . GLN A 1 100 ? -1.646 5.822 12.211 1.00 86.50 100 GLN A C 1
ATOM 784 O O . GLN A 1 100 ? -1.831 4.604 12.253 1.00 86.50 100 GLN A O 1
ATOM 789 N N . ILE A 1 101 ? -1.610 6.503 11.060 1.00 87.81 101 ILE A N 1
ATOM 790 C CA . ILE A 1 101 ? -1.816 5.841 9.769 1.00 87.81 101 ILE A CA 1
ATOM 791 C C . ILE A 1 101 ? -0.675 4.876 9.440 1.00 87.81 101 ILE A C 1
ATOM 793 O O . ILE A 1 101 ? -0.936 3.792 8.924 1.00 87.81 101 ILE A O 1
ATOM 797 N N . LEU A 1 102 ? 0.563 5.217 9.824 1.00 90.06 102 LEU A N 1
ATOM 798 C CA . LEU A 1 102 ? 1.713 4.320 9.720 1.00 90.06 102 LEU A CA 1
ATOM 799 C C . LEU A 1 102 ? 1.455 3.024 10.492 1.00 90.06 102 LEU A C 1
ATOM 801 O O . LEU A 1 102 ? 1.486 1.957 9.891 1.00 90.06 102 LEU A O 1
ATOM 805 N N . TYR A 1 103 ? 1.125 3.104 11.786 1.00 91.31 103 TYR A N 1
ATOM 806 C CA . TYR A 1 103 ? 0.834 1.915 12.594 1.00 91.31 103 TYR A CA 1
ATOM 807 C C . TYR A 1 103 ? -0.303 1.079 12.001 1.00 91.31 103 TYR A C 1
ATOM 809 O O . TYR A 1 103 ? -0.197 -0.146 11.945 1.00 91.31 103 TYR A O 1
ATOM 817 N N . LYS A 1 104 ? -1.372 1.726 11.523 1.00 91.44 104 LYS A N 1
ATOM 818 C CA . LYS A 1 104 ? -2.530 1.031 10.954 1.00 91.44 104 LYS A CA 1
ATOM 819 C C . LYS A 1 104 ? -2.173 0.277 9.670 1.00 91.44 104 LYS A C 1
ATOM 821 O O . LYS A 1 104 ? -2.493 -0.903 9.556 1.00 91.44 104 LYS A O 1
ATOM 826 N N . VAL A 1 105 ? -1.494 0.933 8.727 1.00 93.12 105 VAL A N 1
ATOM 827 C CA . VAL A 1 105 ? -1.084 0.310 7.458 1.00 93.12 105 VAL A CA 1
ATOM 828 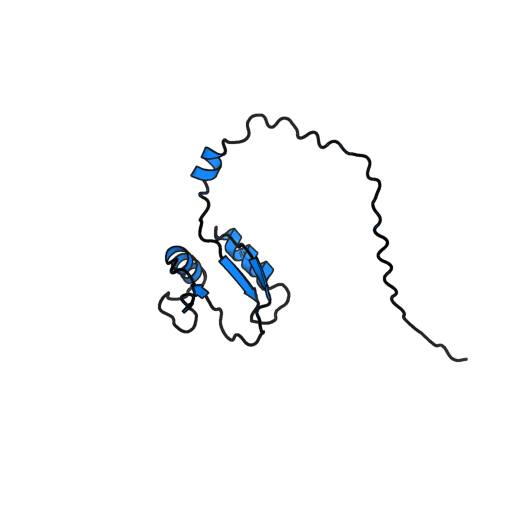C C . VAL A 1 105 ? -0.012 -0.753 7.705 1.00 93.12 105 VAL A C 1
ATOM 830 O O . VAL A 1 105 ? -0.150 -1.865 7.207 1.00 93.12 105 VAL A O 1
ATOM 833 N N . SER A 1 106 ? 1.012 -0.469 8.515 1.00 94.19 106 SER A N 1
ATOM 834 C CA . SER A 1 106 ? 2.064 -1.440 8.847 1.00 94.19 106 SER A CA 1
ATOM 835 C C . SER A 1 106 ? 1.490 -2.691 9.508 1.00 94.19 106 SER A C 1
ATOM 837 O O . SER A 1 106 ? 1.794 -3.797 9.070 1.00 94.19 106 SER A O 1
ATOM 839 N N . SER A 1 107 ? 0.593 -2.537 10.488 1.00 94.94 107 SER A N 1
ATOM 840 C CA . SER A 1 107 ? -0.064 -3.678 11.135 1.00 94.94 107 SER A CA 1
ATOM 841 C C . SER A 1 107 ? -0.930 -4.476 10.163 1.00 94.94 107 SER A C 1
ATOM 843 O O . SER A 1 107 ? -0.951 -5.701 10.252 1.00 94.94 107 SER A O 1
ATOM 845 N N . LEU A 1 108 ? -1.637 -3.809 9.244 1.00 95.44 108 LEU A N 1
ATOM 846 C CA . LEU A 1 108 ? -2.474 -4.476 8.245 1.00 95.44 108 LEU A CA 1
ATOM 847 C C . LEU A 1 108 ? -1.644 -5.304 7.252 1.00 95.44 108 LEU A C 1
ATOM 849 O O . LEU A 1 108 ? -2.101 -6.348 6.793 1.00 95.44 108 LEU A O 1
ATOM 853 N N . LEU A 1 109 ? -0.435 -4.844 6.923 1.00 95.50 109 LEU A N 1
ATOM 854 C CA . LEU A 1 109 ? 0.475 -5.518 5.991 1.00 95.50 109 LEU A CA 1
ATOM 855 C C . LEU A 1 109 ? 1.454 -6.484 6.672 1.00 95.50 109 LEU A C 1
ATOM 857 O O . LEU A 1 109 ? 2.188 -7.186 5.983 1.00 95.50 109 LEU A O 1
ATOM 861 N N . GLY A 1 110 ? 1.455 -6.546 8.005 1.00 96.56 110 GLY A N 1
ATOM 862 C CA . GLY A 1 110 ? 2.358 -7.405 8.770 1.00 96.56 110 GLY A CA 1
ATOM 863 C C . GLY A 1 110 ? 3.804 -6.900 8.823 1.00 96.56 110 GLY A C 1
ATOM 864 O O . GLY A 1 110 ? 4.720 -7.702 8.985 1.00 96.56 110 GLY A O 1
ATOM 865 N N . PHE A 1 111 ? 4.023 -5.591 8.684 1.00 95.94 111 PHE A N 1
ATOM 866 C CA . PHE A 1 111 ? 5.344 -4.969 8.788 1.00 95.94 111 PHE A CA 1
ATOM 867 C C . PHE A 1 111 ? 5.581 -4.406 10.192 1.00 95.94 111 PHE A C 1
ATOM 869 O O . PHE A 1 111 ? 4.697 -3.776 10.777 1.00 95.94 111 PHE A O 1
ATOM 876 N N . ASP A 1 112 ? 6.797 -4.574 10.717 1.00 94.94 112 ASP A N 1
ATOM 877 C CA . ASP A 1 112 ? 7.237 -3.830 11.899 1.00 94.94 112 ASP A CA 1
ATOM 878 C C . ASP A 1 112 ? 7.430 -2.357 11.506 1.00 94.94 112 ASP A C 1
ATOM 880 O O . ASP A 1 112 ? 8.055 -2.047 10.493 1.00 94.94 112 ASP A O 1
ATOM 884 N N . VAL A 1 113 ? 6.925 -1.419 12.309 1.00 91.94 113 VAL A N 1
ATOM 885 C CA . VAL A 1 113 ? 7.108 0.024 12.064 1.00 91.94 113 VAL A CA 1
ATOM 886 C C . VAL A 1 113 ? 8.577 0.471 12.094 1.00 91.94 113 VAL A C 1
ATOM 888 O O . VAL A 1 113 ? 8.898 1.564 11.633 1.00 91.94 113 VAL A O 1
ATOM 891 N N . LYS A 1 114 ? 9.474 -0.354 12.644 1.00 92.44 114 LYS A N 1
ATOM 892 C CA . LYS A 1 114 ? 10.928 -0.155 12.655 1.00 92.44 114 LYS A CA 1
ATOM 893 C C . LYS A 1 114 ? 11.630 -0.8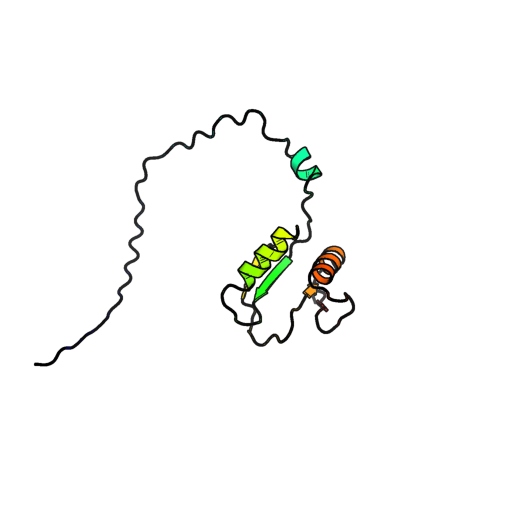11 11.464 1.00 92.44 114 LYS A C 1
ATOM 895 O O . LYS A 1 114 ? 12.847 -0.656 11.337 1.00 92.44 114 LYS A O 1
ATOM 900 N N . ASP A 1 115 ? 10.909 -1.543 10.616 1.00 94.56 115 ASP A N 1
ATOM 901 C CA . ASP A 1 115 ? 11.477 -2.201 9.445 1.00 94.56 115 ASP A CA 1
ATOM 902 C C . ASP A 1 115 ? 11.879 -1.170 8.388 1.00 94.56 115 ASP A C 1
ATOM 904 O O . ASP A 1 115 ? 11.064 -0.665 7.620 1.00 94.56 115 ASP A O 1
ATOM 908 N N . LYS A 1 116 ? 13.179 -0.889 8.322 1.00 93.06 116 LYS A N 1
ATOM 909 C CA . LYS A 1 116 ? 13.756 0.072 7.374 1.00 93.06 116 LYS A CA 1
ATOM 910 C C . LYS A 1 116 ? 13.680 -0.384 5.914 1.00 93.06 116 LYS A C 1
ATOM 912 O O . LYS A 1 116 ? 13.970 0.417 5.033 1.00 93.06 116 LYS A O 1
ATOM 917 N N . THR A 1 117 ? 13.319 -1.641 5.658 1.00 94.81 117 THR A N 1
ATOM 918 C CA . THR A 1 117 ? 13.091 -2.159 4.304 1.00 94.81 117 THR A CA 1
ATOM 919 C C . THR A 1 117 ? 11.761 -1.661 3.760 1.00 94.81 117 THR A C 1
ATOM 921 O O . THR A 1 117 ? 11.688 -1.275 2.605 1.00 94.81 117 THR A O 1
ATOM 924 N N . HIS A 1 118 ? 10.717 -1.634 4.589 1.00 94.50 118 HIS A N 1
ATOM 925 C CA . HIS A 1 118 ? 9.365 -1.275 4.155 1.00 94.50 118 HIS A CA 1
ATOM 926 C C . HIS A 1 118 ? 8.955 0.134 4.598 1.00 94.50 118 HIS A C 1
ATOM 928 O O . HIS A 1 118 ? 8.062 0.720 3.994 1.00 94.50 118 HIS A O 1
ATOM 934 N N . ILE A 1 119 ? 9.580 0.704 5.634 1.00 92.56 119 ILE A N 1
ATOM 935 C CA . ILE A 1 119 ? 9.184 1.987 6.226 1.00 92.56 119 ILE A CA 1
ATOM 936 C C . ILE A 1 119 ? 10.227 3.066 5.933 1.00 92.56 119 ILE A C 1
ATOM 938 O O . ILE A 1 119 ? 11.367 2.996 6.395 1.00 92.56 119 ILE A O 1
ATOM 942 N N . LEU A 1 120 ? 9.808 4.116 5.222 1.00 90.25 120 LEU A N 1
ATOM 943 C CA . LEU A 1 120 ? 10.639 5.281 4.922 1.00 90.25 120 LEU A CA 1
ATOM 944 C C . LEU A 1 120 ? 10.037 6.542 5.543 1.00 90.25 120 LEU A C 1
ATOM 946 O O . LEU A 1 120 ? 8.927 6.958 5.209 1.00 90.25 120 LEU A O 1
ATOM 950 N N . ASN A 1 121 ? 10.796 7.189 6.424 1.00 83.62 121 ASN A N 1
ATOM 951 C CA . ASN A 1 121 ? 10.466 8.519 6.921 1.00 83.62 121 ASN A CA 1
ATOM 952 C C . ASN A 1 121 ? 11.185 9.561 6.055 1.00 83.62 121 ASN A C 1
ATOM 954 O O . ASN A 1 121 ? 12.410 9.682 6.121 1.00 83.62 121 ASN A O 1
ATOM 958 N N . LYS A 1 122 ? 10.431 10.274 5.217 1.00 76.31 122 LYS A N 1
ATOM 959 C CA . LYS A 1 122 ? 10.934 11.371 4.383 1.00 76.31 122 LYS A CA 1
ATOM 960 C C . LYS A 1 122 ? 10.253 12.664 4.835 1.00 76.31 122 LYS A C 1
ATOM 962 O O . LYS A 1 122 ? 9.244 13.036 4.233 1.00 76.31 122 LYS A O 1
ATOM 967 N N . PRO A 1 123 ? 10.762 13.344 5.880 1.00 65.94 123 PRO A N 1
ATOM 968 C CA . PRO A 1 123 ? 10.280 14.680 6.201 1.00 65.94 123 PRO A CA 1
ATOM 969 C C . PRO A 1 123 ? 10.480 15.576 4.975 1.00 65.94 123 PRO A C 1
ATOM 971 O O . PRO A 1 123 ? 11.508 15.473 4.299 1.00 65.94 123 PRO A O 1
ATOM 974 N N . ASN A 1 124 ? 9.487 16.408 4.654 1.00 59.12 124 ASN A N 1
ATOM 975 C CA . ASN A 1 124 ? 9.629 17.383 3.573 1.00 59.12 124 ASN A CA 1
ATOM 976 C C . ASN A 1 124 ? 10.888 18.229 3.850 1.00 59.12 124 ASN A C 1
ATOM 978 O O . ASN A 1 124 ? 11.006 18.800 4.935 1.00 59.12 124 ASN A O 1
ATOM 982 N N . SER A 1 125 ? 11.836 18.228 2.906 1.00 51.88 125 SER A N 1
ATOM 983 C CA . SER A 1 125 ? 12.956 19.179 2.883 1.00 51.88 125 SER A CA 1
ATOM 984 C C . SER A 1 125 ? 12.475 20.563 2.478 1.00 51.88 125 SER A C 1
ATOM 986 O O . SER A 1 125 ? 11.506 20.624 1.686 1.00 51.88 125 SER A O 1
#

Secondary structure (DSSP, 8-state):
------------------------------S-PPPHHHHHHHS---S--EEEEE-S--TTHHHHHHHHHHHTT--EEEEEE-S-S---S--EEESS--HHHHHHHHHHHT--TT-TTTEEE----

InterPro domains:
  IPR027381 LytR/CpsA/Psr regulator, C-terminal domain [PF13399] (49-113)

Nearest PDB structures (foldseek):
  6q10-assembly1_A  TM=6.046E-01  e=7.934E-01  Mycobacterium marinum M

Organism: NCBI:txid408172

Solvent-accessible surface area (backbone atoms only — not comparable to full-atom values): 8266 Å² total; per-residue (Å²): 140,83,88,83,88,80,87,78,88,78,82,77,82,72,80,75,75,69,86,65,74,85,73,79,80,75,71,74,83,69,95,69,73,78,53,67,69,57,52,40,72,76,53,64,83,69,92,63,58,40,74,37,61,30,26,67,68,59,86,63,46,24,62,55,48,47,50,55,38,44,77,68,80,36,53,65,78,45,70,44,71,40,101,53,51,82,48,90,63,71,73,50,76,41,52,84,74,64,56,67,55,48,54,54,54,27,58,74,72,73,46,61,86,81,36,70,83,37,41,44,84,50,66,80,126